Protein AF-A0A962RFM6-F1 (afdb_monomer)

Mean predicted aligned error: 11.08 Å

Secondary structure (DSSP, 8-state):
--TT-----SS-GGG-BHHHHHHTTSS----STTTTSS-TTSSS--TTHHHHHHHHHHHHHHHHS-BHHHHHH-HHHHHHHHHHHHHHHHHHHHHHHHHHT--PPP--

Solvent-accessible surface area (backbone atoms only — not comparable to full-atom values): 6573 Å² total; per-residue (Å²): 136,61,96,92,63,84,87,76,78,95,60,63,48,74,76,38,31,48,40,60,60,48,51,73,77,36,100,56,80,55,77,49,94,32,80,82,68,45,37,55,65,58,92,38,62,45,95,59,44,67,65,37,50,54,48,25,50,52,53,49,53,59,32,53,75,38,24,48,40,65,51,63,67,34,65,70,50,45,55,52,51,53,54,50,57,54,50,56,53,51,53,54,54,50,53,56,55,55,63,71,68,76,66,85,80,84,76,136

Sequence (108 aa):
RGPGGGYRLGRPAGEIAVVDVIGAVDEMVDATRCGGQQNCQGEERCLTHELWHDLSQQIHAFLAEINLEQLVERHSVREVAARQRQGDRHSARQDDRRAEVALPAITP

Nearest PDB structures (foldseek):
  6hse-assembly1_A  TM=6.804E-01  e=8.480E-02  Streptomyces venezuelae ATCC 10712
  7b0c-assembly1_B  TM=6.476E-01  e=4.299E-01  Streptomyces coelicolor A3(2)

Radius of gyration: 22.94 Å; Cα contacts (8 Å, |Δi|>4): 69; chains: 1; bounding box: 49×61×46 Å

Structure (mmCIF, N/CA/C/O backbone):
data_AF-A0A962RFM6-F1
#
_entry.id   AF-A0A962RFM6-F1
#
loop_
_atom_site.group_PDB
_atom_site.id
_atom_site.type_symbol
_atom_site.label_atom_id
_atom_site.label_alt_id
_atom_site.label_comp_id
_atom_site.label_asym_id
_atom_site.label_entity_id
_atom_site.label_seq_id
_atom_site.pdbx_PDB_ins_code
_atom_site.Cartn_x
_atom_site.Cartn_y
_atom_site.Cartn_z
_atom_site.occupancy
_atom_site.B_iso_or_equiv
_atom_site.auth_seq_id
_atom_site.auth_comp_id
_atom_site.auth_asym_id
_atom_site.auth_atom_id
_atom_site.pdbx_PDB_model_num
ATOM 1 N N . ARG A 1 1 ? -26.178 8.737 1.571 1.00 69.69 1 ARG A N 1
ATOM 2 C CA . ARG A 1 1 ? -25.378 8.576 2.812 1.00 69.69 1 ARG A CA 1
ATOM 3 C C . ARG A 1 1 ? -25.875 9.639 3.789 1.00 69.69 1 ARG A C 1
ATOM 5 O O . ARG A 1 1 ? -25.923 10.787 3.378 1.00 69.69 1 ARG A O 1
ATOM 12 N N . GLY A 1 2 ? -26.382 9.247 4.963 1.00 73.19 2 GLY A N 1
ATOM 13 C CA . GLY A 1 2 ? -27.037 10.148 5.927 1.00 73.19 2 GLY A CA 1
ATOM 14 C C . GLY A 1 2 ? -26.092 10.683 7.016 1.00 73.19 2 GLY A C 1
ATOM 15 O O . GLY A 1 2 ? -24.915 10.311 7.023 1.00 73.19 2 GLY A O 1
ATOM 16 N N . PRO A 1 3 ? -26.592 11.532 7.934 1.00 76.31 3 PRO A N 1
ATOM 17 C CA . PRO A 1 3 ? -25.813 12.063 9.055 1.00 76.31 3 PRO A CA 1
ATOM 18 C C . PRO A 1 3 ? -25.242 10.924 9.915 1.00 76.31 3 PRO A C 1
ATOM 20 O O . PRO A 1 3 ? -25.968 9.998 10.266 1.00 76.31 3 PRO A O 1
ATOM 23 N N . GLY A 1 4 ? -23.940 10.970 10.219 1.00 79.56 4 GLY A N 1
ATOM 24 C CA . GLY A 1 4 ? -23.228 9.904 10.946 1.00 79.56 4 GLY A CA 1
ATOM 25 C C . GLY A 1 4 ? -22.713 8.743 10.079 1.00 79.56 4 GLY A C 1
ATOM 26 O O . GLY A 1 4 ? -22.259 7.734 10.612 1.00 79.56 4 GLY A O 1
ATOM 27 N N . GLY A 1 5 ? -22.781 8.856 8.749 1.00 83.56 5 GLY A N 1
ATOM 28 C CA . GLY A 1 5 ? -22.227 7.855 7.835 1.00 83.56 5 GLY A CA 1
ATOM 29 C C . GLY A 1 5 ? -20.693 7.800 7.829 1.00 83.56 5 GLY A C 1
ATOM 30 O O . GLY A 1 5 ? -20.014 8.758 8.185 1.00 83.56 5 GLY A O 1
ATOM 31 N N . GLY A 1 6 ? -20.140 6.681 7.360 1.00 85.94 6 GLY A N 1
ATOM 32 C CA . GLY A 1 6 ? -18.697 6.484 7.245 1.00 85.94 6 GLY A CA 1
ATOM 33 C C . GLY A 1 6 ? -18.342 5.165 6.567 1.00 85.94 6 GLY A C 1
ATOM 34 O O . GLY A 1 6 ? -19.222 4.417 6.134 1.00 85.94 6 GLY A O 1
ATOM 35 N N . TYR A 1 7 ? -17.045 4.898 6.466 1.00 90.00 7 TYR A N 1
ATOM 36 C CA . TYR A 1 7 ? -16.518 3.613 6.020 1.00 90.00 7 TYR A CA 1
ATOM 37 C C . TYR A 1 7 ? -15.984 2.841 7.224 1.00 90.00 7 TYR A C 1
ATOM 39 O O . TYR A 1 7 ? -15.482 3.429 8.180 1.00 90.00 7 TYR A O 1
ATOM 47 N N . ARG A 1 8 ? -16.095 1.517 7.161 1.00 92.31 8 ARG A N 1
ATOM 48 C CA . ARG A 1 8 ? -15.462 0.588 8.099 1.00 92.31 8 ARG A CA 1
ATOM 49 C C . ARG A 1 8 ? -14.568 -0.357 7.314 1.00 92.31 8 ARG A C 1
ATOM 51 O O . ARG A 1 8 ? -14.815 -0.573 6.127 1.00 92.31 8 ARG A O 1
ATOM 58 N N . LEU A 1 9 ? -13.571 -0.931 7.978 1.00 94.81 9 LEU A N 1
ATOM 59 C CA . LEU A 1 9 ? -12.765 -1.981 7.367 1.00 94.81 9 LEU A CA 1
ATOM 60 C C . LEU A 1 9 ? -13.664 -3.169 6.994 1.00 94.81 9 LEU A C 1
ATOM 62 O O . LEU A 1 9 ? -14.550 -3.553 7.760 1.00 94.81 9 LEU A O 1
ATOM 66 N N . GLY A 1 10 ? -13.450 -3.721 5.799 1.00 94.56 10 GLY A N 1
ATOM 67 C CA . GLY A 1 10 ? -14.164 -4.912 5.328 1.00 94.56 10 GLY A CA 1
ATOM 68 C C . GLY A 1 10 ? -13.654 -6.217 5.951 1.00 94.56 10 GLY A C 1
ATOM 69 O O . GLY A 1 10 ? -14.343 -7.228 5.873 1.00 94.56 10 GLY A O 1
ATOM 70 N N . ARG A 1 11 ? -12.466 -6.181 6.567 1.00 96.12 11 ARG A N 1
ATOM 71 C CA . ARG A 1 11 ? -11.769 -7.289 7.239 1.00 96.12 11 ARG A CA 1
ATOM 72 C C . ARG A 1 11 ? -11.046 -6.767 8.496 1.00 96.12 11 ARG A C 1
ATOM 74 O O . ARG A 1 11 ? -10.881 -5.548 8.612 1.00 96.12 11 ARG A O 1
ATOM 81 N N . PRO A 1 12 ? -10.622 -7.635 9.432 1.00 97.31 12 PRO A N 1
ATOM 82 C CA . PRO A 1 12 ? -9.781 -7.236 10.562 1.00 97.31 12 PRO A CA 1
ATOM 83 C C . PRO A 1 12 ? -8.495 -6.525 10.118 1.00 97.31 12 PRO A C 1
ATOM 85 O O . PRO A 1 12 ? -7.917 -6.862 9.088 1.00 97.31 12 PRO A O 1
ATOM 88 N N . ALA A 1 13 ? -8.020 -5.551 10.901 1.00 96.62 13 ALA A N 1
ATOM 89 C CA . ALA A 1 13 ? -6.834 -4.760 10.549 1.00 96.62 13 ALA A CA 1
ATOM 90 C C . ALA A 1 13 ? -5.549 -5.606 10.445 1.00 96.62 13 ALA A C 1
ATOM 92 O O . ALA A 1 13 ? -4.701 -5.315 9.605 1.00 96.62 13 ALA A O 1
ATOM 93 N N . GLY A 1 14 ? -5.435 -6.672 11.244 1.00 97.06 14 GLY A N 1
ATOM 94 C CA . GLY A 1 14 ? -4.321 -7.623 11.181 1.00 97.06 14 GLY A CA 1
ATOM 95 C C . GLY A 1 14 ? -4.290 -8.484 9.909 1.00 97.06 14 GLY A C 1
ATOM 96 O O . GLY A 1 14 ? -3.258 -9.067 9.597 1.00 97.06 14 GLY A O 1
ATOM 97 N N . GLU A 1 15 ? -5.388 -8.533 9.145 1.00 97.00 15 GLU A N 1
ATOM 98 C CA . GLU A 1 15 ? -5.503 -9.295 7.888 1.00 97.00 15 GLU A CA 1
ATOM 99 C C . GLU A 1 15 ? -5.352 -8.425 6.631 1.00 97.00 15 GLU A C 1
ATOM 101 O O . GLU A 1 15 ? -5.438 -8.928 5.511 1.00 97.00 15 GLU A O 1
ATOM 106 N N . ILE A 1 16 ? -5.183 -7.111 6.794 1.00 97.19 16 ILE A N 1
ATOM 107 C CA . ILE A 1 16 ? -5.037 -6.177 5.677 1.00 97.19 16 ILE A CA 1
ATOM 108 C C . ILE A 1 16 ? -3.571 -5.774 5.603 1.00 97.19 16 ILE A C 1
ATOM 110 O O . ILE A 1 16 ? -3.100 -4.993 6.435 1.00 97.19 16 ILE A O 1
ATOM 114 N N . ALA A 1 17 ? -2.859 -6.306 4.612 1.00 96.75 17 ALA A N 1
ATOM 115 C CA . ALA A 1 17 ? -1.485 -5.911 4.346 1.00 96.75 17 ALA A CA 1
ATOM 116 C C . ALA A 1 17 ? -1.442 -4.490 3.767 1.00 96.75 17 ALA A C 1
ATOM 118 O O . ALA A 1 17 ? -2.361 -4.049 3.074 1.00 96.75 17 ALA A O 1
ATOM 119 N N . VAL A 1 18 ? -0.358 -3.758 4.019 1.00 94.56 18 VAL A N 1
ATOM 120 C CA . VAL A 1 18 ? -0.167 -2.416 3.447 1.00 94.56 18 VAL A CA 1
ATOM 121 C C . VAL A 1 18 ? -0.113 -2.486 1.919 1.00 94.56 18 VAL A C 1
ATOM 123 O O . VAL A 1 18 ? -0.644 -1.598 1.250 1.00 94.56 18 VAL A O 1
ATOM 126 N N . VAL A 1 19 ? 0.450 -3.564 1.363 1.00 94.06 19 VAL A N 1
ATOM 127 C CA . VAL A 1 19 ? 0.471 -3.797 -0.087 1.00 94.06 19 VAL A CA 1
ATOM 128 C C . VAL A 1 19 ? -0.931 -3.900 -0.700 1.00 94.06 19 VAL A C 1
ATOM 130 O O . VAL A 1 19 ? -1.133 -3.380 -1.791 1.00 94.06 19 VAL A O 1
ATOM 133 N N . ASP A 1 20 ? -1.921 -4.454 0.016 1.00 92.56 20 ASP A N 1
ATOM 134 C CA . ASP A 1 20 ? -3.315 -4.528 -0.456 1.00 92.56 20 ASP A CA 1
ATOM 135 C C . ASP A 1 20 ? -3.923 -3.127 -0.607 1.00 92.56 20 ASP A C 1
ATOM 137 O O . ASP A 1 20 ? -4.700 -2.862 -1.522 1.00 92.56 20 ASP A O 1
ATOM 141 N N . VAL A 1 21 ? -3.581 -2.217 0.312 1.00 92.00 21 VAL A N 1
ATOM 142 C CA . VAL A 1 21 ? -4.071 -0.833 0.292 1.00 92.00 21 VAL A CA 1
ATOM 143 C C . VAL A 1 21 ? -3.423 -0.053 -0.844 1.00 92.00 21 VAL A C 1
ATOM 145 O O . VAL A 1 21 ? -4.115 0.689 -1.536 1.00 92.00 21 VAL A O 1
ATOM 148 N N . ILE A 1 22 ? -2.115 -0.225 -1.044 1.00 88.38 22 ILE A N 1
ATOM 149 C CA . ILE A 1 22 ? -1.387 0.436 -2.132 1.00 88.38 22 ILE A CA 1
ATOM 150 C C . ILE A 1 22 ? -1.868 -0.099 -3.482 1.00 88.38 22 ILE A C 1
ATOM 152 O O . ILE A 1 22 ? -2.233 0.701 -4.332 1.00 88.38 22 ILE A O 1
ATOM 156 N N . GLY A 1 23 ? -1.977 -1.420 -3.648 1.00 87.25 23 GLY A N 1
ATOM 157 C CA . GLY A 1 23 ? -2.466 -2.042 -4.883 1.00 87.25 23 GLY A CA 1
ATOM 158 C C . GLY A 1 23 ? -3.928 -1.720 -5.221 1.00 87.25 23 GLY A C 1
ATOM 159 O O . GLY A 1 23 ? -4.334 -1.810 -6.372 1.00 87.25 23 GLY A O 1
ATOM 160 N N . ALA A 1 24 ? -4.742 -1.318 -4.238 1.00 87.56 24 ALA A N 1
ATOM 161 C CA . ALA A 1 24 ? -6.105 -0.849 -4.491 1.00 87.56 24 ALA A CA 1
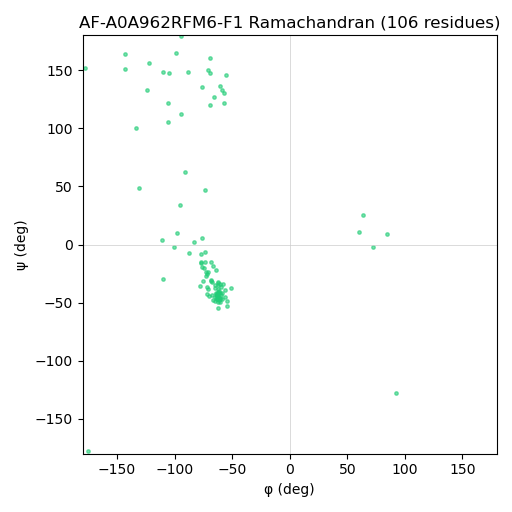ATOM 162 C C . ALA A 1 24 ? -6.165 0.580 -5.062 1.00 87.56 24 ALA A C 1
ATOM 164 O O . ALA A 1 24 ? -7.202 0.978 -5.595 1.00 87.56 24 ALA A O 1
ATOM 165 N N . VAL A 1 25 ? -5.093 1.365 -4.904 1.00 84.19 25 VAL A N 1
ATOM 166 C CA . VAL A 1 25 ? -5.007 2.768 -5.345 1.00 84.19 25 VAL A CA 1
ATOM 167 C C . VAL A 1 25 ? -4.055 2.930 -6.533 1.00 84.19 25 VAL A C 1
ATOM 169 O O . VAL A 1 25 ? -4.266 3.823 -7.350 1.00 84.19 25 VAL A O 1
ATOM 172 N N . ASP A 1 26 ? -3.039 2.076 -6.632 1.00 68.62 26 ASP A N 1
ATOM 173 C CA . ASP A 1 26 ? -1.983 2.107 -7.639 1.00 68.62 26 ASP A CA 1
ATOM 174 C C . ASP A 1 26 ? -1.933 0.762 -8.382 1.00 68.62 26 ASP A C 1
ATOM 176 O O . ASP A 1 26 ? -1.978 -0.293 -7.746 1.00 68.62 26 ASP A O 1
ATOM 180 N N . GLU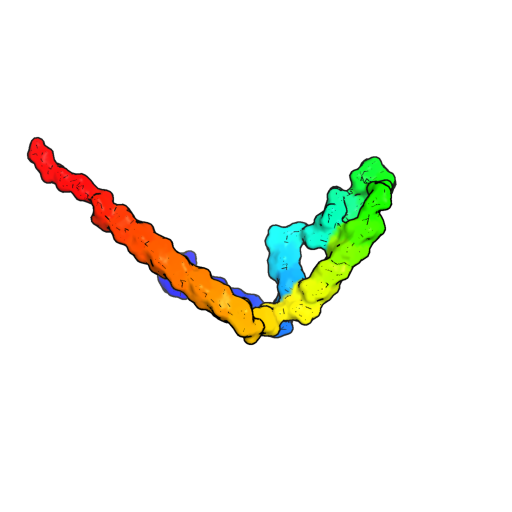 A 1 27 ? -1.862 0.775 -9.719 1.00 62.28 27 GLU A N 1
ATOM 181 C CA . GLU A 1 27 ? -1.995 -0.445 -10.540 1.00 62.28 27 GLU A CA 1
ATOM 182 C C . GLU A 1 27 ? -0.833 -1.438 -10.344 1.00 62.28 27 GLU A C 1
ATOM 184 O O . GLU A 1 27 ? -1.005 -2.623 -10.618 1.00 62.28 27 GLU A O 1
ATOM 189 N N . MET A 1 28 ? 0.316 -1.007 -9.812 1.00 61.25 28 MET A N 1
ATOM 190 C CA . MET A 1 28 ? 1.348 -1.862 -9.211 1.00 61.25 28 MET A CA 1
ATOM 191 C C . MET A 1 28 ? 2.477 -0.982 -8.663 1.00 61.25 28 MET A C 1
ATOM 193 O O . MET A 1 28 ? 2.801 0.047 -9.247 1.00 61.25 28 MET A O 1
ATOM 197 N N . VAL A 1 29 ? 3.184 -1.436 -7.621 1.00 64.00 29 VAL A N 1
ATOM 198 C CA . VAL A 1 29 ? 4.502 -0.879 -7.235 1.00 64.00 29 VAL A CA 1
ATOM 199 C C . VAL A 1 29 ? 5.575 -1.336 -8.243 1.00 64.00 29 VAL A C 1
ATOM 201 O O . VAL A 1 29 ? 6.631 -1.859 -7.887 1.00 64.00 29 VAL A O 1
ATOM 204 N N . ASP A 1 30 ? 5.274 -1.224 -9.534 1.00 65.75 30 ASP A N 1
ATOM 205 C CA . ASP A 1 30 ? 6.178 -1.565 -10.618 1.00 65.75 30 ASP A CA 1
ATOM 206 C C . ASP A 1 30 ? 6.915 -0.302 -11.061 1.00 65.75 30 ASP A C 1
ATOM 208 O O . ASP A 1 30 ? 6.336 0.642 -11.596 1.00 65.75 30 ASP A O 1
ATOM 212 N N . ALA A 1 31 ? 8.223 -0.278 -10.812 1.00 68.62 31 ALA A N 1
ATOM 213 C CA . ALA A 1 31 ? 9.094 0.808 -11.237 1.00 68.62 31 ALA A CA 1
ATOM 214 C C . ALA A 1 31 ? 9.428 0.737 -12.740 1.00 68.62 31 ALA A C 1
ATOM 216 O O . ALA A 1 31 ? 10.049 1.652 -13.290 1.00 68.62 31 ALA A O 1
ATOM 217 N N . THR A 1 32 ? 9.049 -0.348 -13.421 1.00 72.19 32 THR A N 1
ATOM 218 C CA . THR A 1 32 ? 9.245 -0.537 -14.855 1.00 72.19 32 THR A CA 1
ATOM 219 C C . THR A 1 32 ? 8.079 0.035 -15.662 1.00 72.19 32 THR A C 1
ATOM 221 O O . THR A 1 32 ? 6.922 0.006 -15.262 1.00 72.19 32 THR A O 1
ATOM 224 N N . ARG A 1 33 ? 8.370 0.519 -16.876 1.00 68.75 33 ARG A N 1
ATOM 225 C CA . ARG A 1 33 ? 7.331 0.970 -17.824 1.00 68.75 33 ARG A CA 1
ATOM 226 C C . ARG A 1 33 ? 6.537 -0.172 -18.471 1.00 68.75 33 ARG A C 1
ATOM 228 O O . ARG A 1 33 ? 5.632 0.104 -19.248 1.00 68.75 33 ARG A O 1
ATOM 235 N N .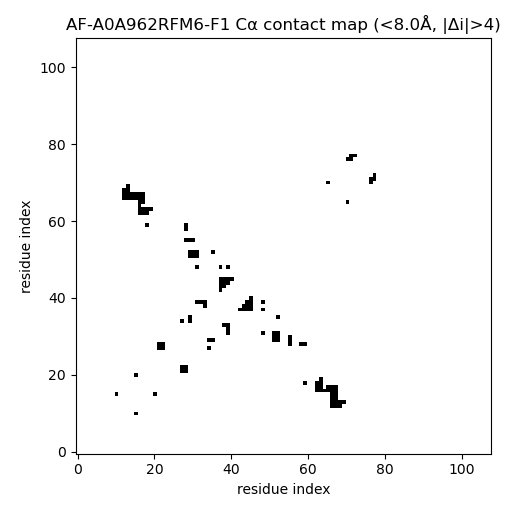 CYS A 1 34 ? 6.925 -1.421 -18.229 1.00 72.25 34 CYS A N 1
ATOM 236 C CA . CYS A 1 34 ? 6.448 -2.594 -18.960 1.00 72.25 34 CYS A CA 1
ATOM 237 C C . CYS A 1 34 ? 5.565 -3.525 -18.123 1.00 72.25 34 CYS A C 1
ATOM 239 O O . CYS A 1 34 ? 5.198 -4.588 -18.619 1.00 72.25 34 CYS A O 1
ATOM 241 N N . GLY A 1 35 ? 5.225 -3.191 -16.873 1.00 72.69 35 GLY A N 1
ATOM 242 C CA . GLY A 1 35 ? 4.379 -4.080 -16.066 1.00 72.69 35 GLY A CA 1
ATOM 243 C C . GLY A 1 35 ? 5.051 -5.433 -15.784 1.00 72.69 35 GLY A C 1
ATOM 244 O O . GLY A 1 35 ? 4.369 -6.454 -15.724 1.00 72.69 35 GLY A O 1
ATOM 245 N N . GLY A 1 36 ? 6.388 -5.494 -15.802 1.00 72.19 36 GLY A N 1
ATOM 246 C CA . GLY A 1 36 ? 7.153 -6.744 -15.763 1.00 72.19 36 GLY A CA 1
ATOM 247 C C . GLY A 1 36 ? 7.132 -7.591 -17.049 1.00 72.19 36 GLY A C 1
ATOM 248 O O . GLY A 1 36 ? 7.846 -8.586 -17.112 1.00 72.19 36 GLY A O 1
ATOM 249 N N . GLN A 1 37 ? 6.417 -7.202 -18.113 1.00 77.12 37 GLN A N 1
ATOM 250 C CA . GLN A 1 37 ? 6.271 -8.004 -19.347 1.00 77.12 37 GLN A CA 1
ATOM 251 C C . GLN A 1 37 ? 7.494 -7.998 -20.278 1.00 77.12 37 GLN A C 1
ATOM 253 O O . GLN A 1 37 ? 7.437 -8.532 -21.380 1.00 77.12 37 GLN A O 1
ATOM 258 N N . GLN A 1 38 ? 8.599 -7.377 -19.858 1.00 78.25 38 GLN A N 1
ATOM 259 C CA . GLN A 1 38 ? 9.861 -7.312 -20.609 1.00 78.25 38 GLN A CA 1
ATOM 260 C C . GLN A 1 38 ? 9.766 -6.638 -21.992 1.00 78.25 38 GLN A C 1
ATOM 262 O O . GLN A 1 38 ? 10.749 -6.614 -22.715 1.00 78.25 38 GLN A O 1
ATOM 267 N N . ASN A 1 39 ? 8.650 -5.988 -22.319 1.00 76.88 39 ASN A N 1
ATOM 268 C CA . ASN A 1 39 ? 8.393 -5.271 -23.575 1.00 76.88 39 ASN A CA 1
ATOM 269 C C . ASN A 1 39 ? 8.701 -3.759 -23.461 1.00 76.88 39 ASN A C 1
ATOM 271 O O . ASN A 1 39 ? 8.022 -2.882 -23.997 1.00 76.88 39 ASN A O 1
ATOM 275 N N . CYS A 1 40 ? 9.720 -3.427 -22.670 1.00 76.88 40 CYS A N 1
ATOM 276 C CA . CYS A 1 40 ? 9.968 -2.063 -22.206 1.00 76.88 40 CYS A CA 1
ATOM 277 C C . CYS A 1 40 ? 10.532 -1.148 -23.317 1.00 76.88 40 CYS A C 1
ATOM 279 O O . CYS A 1 40 ? 10.536 0.074 -23.154 1.00 76.88 40 CYS A O 1
ATOM 281 N N . GLN A 1 41 ? 11.017 -1.723 -24.427 1.00 77.62 41 GLN A N 1
ATOM 282 C CA . GLN A 1 41 ? 11.466 -1.036 -25.645 1.00 77.62 41 GLN A CA 1
ATOM 283 C C . GLN A 1 41 ? 10.849 -1.667 -26.912 1.00 77.62 41 GLN A C 1
ATOM 285 O O . GLN A 1 41 ? 11.552 -1.967 -27.873 1.00 77.62 41 GLN A O 1
ATOM 290 N N . GLY A 1 42 ? 9.533 -1.890 -26.928 1.00 81.94 42 GLY A N 1
ATOM 291 C CA . GLY A 1 42 ? 8.876 -2.661 -27.991 1.00 81.94 42 GLY A CA 1
ATOM 292 C C . GLY A 1 42 ? 8.799 -4.126 -27.580 1.00 81.94 42 GLY A C 1
ATOM 293 O O . GLY A 1 42 ? 8.360 -4.394 -26.477 1.00 81.94 42 GLY A O 1
ATOM 294 N N . GLU A 1 43 ? 9.247 -5.074 -28.401 1.00 77.06 43 GLU A N 1
ATOM 295 C CA . GLU A 1 43 ? 9.317 -6.497 -27.997 1.00 77.06 43 GLU A CA 1
ATOM 296 C C . GLU A 1 43 ? 10.590 -6.837 -27.198 1.00 77.06 43 GLU A C 1
ATOM 298 O O . GLU A 1 43 ? 10.799 -7.982 -26.812 1.00 77.06 43 GLU A O 1
ATOM 303 N N . GLU A 1 44 ? 11.428 -5.832 -26.929 1.00 74.38 44 GLU A N 1
ATOM 304 C CA . GLU A 1 44 ? 12.735 -5.995 -26.300 1.00 74.38 44 GLU A CA 1
ATOM 305 C C . GLU A 1 44 ? 12.781 -5.440 -24.873 1.00 74.38 44 GLU A C 1
ATOM 307 O O . GLU A 1 44 ? 12.162 -4.425 -24.513 1.00 74.38 44 GLU A O 1
ATOM 312 N N . ARG A 1 45 ? 13.604 -6.0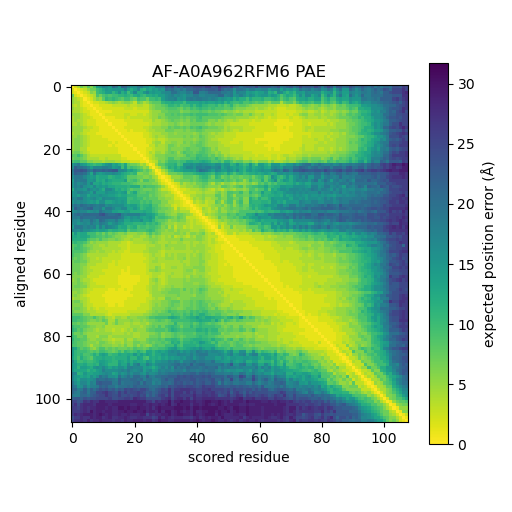98 -24.059 1.00 79.12 45 ARG A N 1
ATOM 313 C CA . ARG A 1 45 ? 13.804 -5.790 -22.646 1.00 79.12 45 ARG A CA 1
ATOM 314 C C . ARG A 1 45 ? 14.681 -4.558 -22.457 1.00 79.12 45 ARG A C 1
ATOM 316 O O . ARG A 1 45 ? 15.735 -4.436 -23.074 1.00 79.12 45 ARG A O 1
ATOM 323 N N . CYS A 1 46 ? 14.307 -3.648 -21.549 1.00 79.25 46 CYS A N 1
ATOM 324 C CA . CYS A 1 46 ? 15.189 -2.523 -21.228 1.00 79.25 46 CYS A CA 1
ATOM 325 C C . CYS A 1 46 ? 16.441 -2.987 -20.466 1.00 79.25 46 CYS A C 1
ATOM 327 O O . CYS A 1 46 ? 16.390 -3.910 -19.655 1.00 79.25 46 CYS A O 1
ATOM 329 N N . LEU A 1 47 ? 17.557 -2.287 -20.689 1.00 80.56 47 LEU A N 1
ATOM 330 C CA . LEU A 1 47 ? 18.865 -2.590 -20.091 1.00 80.56 47 LEU A CA 1
ATOM 331 C C . LEU A 1 47 ? 18.814 -2.756 -18.563 1.00 80.56 47 LEU A C 1
ATOM 333 O O . LEU A 1 47 ? 19.508 -3.592 -17.998 1.00 80.56 47 LEU A O 1
ATOM 337 N N . THR A 1 48 ? 17.996 -1.945 -17.897 1.00 82.94 48 THR A N 1
ATOM 338 C CA . THR A 1 48 ? 17.871 -1.906 -16.436 1.00 82.94 48 THR A CA 1
ATOM 339 C C . THR A 1 48 ? 16.679 -2.703 -15.909 1.00 82.94 48 THR A C 1
ATOM 341 O O . THR A 1 48 ? 16.365 -2.589 -14.728 1.00 82.94 48 THR A O 1
ATOM 344 N N . HIS A 1 49 ? 16.007 -3.500 -16.749 1.00 84.56 49 HIS A N 1
ATOM 345 C CA . HIS A 1 49 ? 14.790 -4.212 -16.363 1.00 84.56 49 HIS A CA 1
ATOM 346 C C . HIS A 1 49 ? 14.995 -5.071 -15.117 1.00 84.56 49 HIS A C 1
ATOM 348 O O . HIS A 1 49 ? 14.220 -4.928 -14.183 1.00 84.56 49 HIS A O 1
ATOM 354 N N . GLU A 1 50 ? 16.010 -5.946 -15.099 1.00 80.56 50 GLU A N 1
ATOM 355 C CA . GLU A 1 50 ? 16.236 -6.861 -13.964 1.00 80.56 50 GLU A CA 1
ATOM 356 C C . GLU A 1 50 ? 16.385 -6.090 -12.658 1.00 80.56 50 GLU A C 1
ATOM 358 O O . GLU A 1 50 ? 15.726 -6.394 -11.675 1.00 80.56 50 GLU A O 1
ATOM 363 N N . LEU A 1 51 ? 17.178 -5.016 -12.678 1.00 86.31 51 LEU A N 1
ATOM 364 C CA . LEU A 1 51 ? 17.425 -4.207 -11.492 1.00 86.31 51 LEU A CA 1
ATOM 365 C C . LEU A 1 51 ? 16.131 -3.599 -10.934 1.00 86.31 51 LEU A C 1
ATOM 367 O O . LEU A 1 51 ? 15.901 -3.622 -9.727 1.00 86.31 51 LEU A O 1
ATOM 371 N N . TRP A 1 52 ? 15.296 -3.036 -11.809 1.00 85.44 52 TRP A N 1
ATOM 372 C CA . TRP A 1 52 ? 14.031 -2.431 -11.396 1.00 85.44 52 TRP A CA 1
ATOM 373 C C . TRP A 1 52 ? 12.998 -3.476 -10.985 1.00 85.44 52 TRP A C 1
ATOM 375 O O . TRP A 1 52 ? 12.261 -3.249 -10.031 1.00 85.44 52 TRP A O 1
ATOM 385 N N . HIS A 1 53 ? 12.975 -4.620 -11.664 1.00 83.75 53 HIS A N 1
ATOM 386 C CA . HIS A 1 53 ? 12.082 -5.723 -11.345 1.00 83.75 53 HIS A CA 1
ATOM 387 C C . HIS A 1 53 ? 12.397 -6.318 -9.968 1.00 83.75 53 HIS A C 1
ATOM 389 O O . HIS A 1 53 ? 11.503 -6.423 -9.129 1.00 83.75 53 HIS A O 1
ATOM 395 N N . ASP A 1 54 ? 13.670 -6.610 -9.698 1.00 86.94 54 ASP A N 1
ATOM 396 C CA . ASP A 1 54 ? 14.128 -7.124 -8.406 1.00 86.94 54 ASP A CA 1
ATOM 397 C C . ASP A 1 54 ? 13.832 -6.136 -7.273 1.00 86.94 54 ASP A C 1
ATOM 399 O O . ASP A 1 54 ? 13.370 -6.528 -6.199 1.00 86.94 54 ASP A O 1
ATOM 403 N N . LEU A 1 55 ? 14.047 -4.837 -7.508 1.00 89.19 55 LEU A N 1
ATOM 404 C CA . LEU A 1 55 ? 13.717 -3.800 -6.534 1.00 89.19 55 LEU A CA 1
ATOM 405 C C . LEU A 1 55 ? 12.211 -3.746 -6.254 1.00 89.19 55 LEU A C 1
ATOM 407 O O . LEU A 1 55 ? 11.806 -3.713 -5.092 1.00 89.19 55 LEU A O 1
ATOM 411 N N . SER A 1 56 ? 11.380 -3.758 -7.298 1.00 86.81 56 SER A N 1
ATOM 412 C CA . SER A 1 56 ? 9.923 -3.780 -7.157 1.00 86.81 56 SER A CA 1
ATOM 413 C C . SER A 1 56 ? 9.450 -4.998 -6.368 1.00 86.81 56 SER A C 1
ATOM 415 O O . SER A 1 56 ? 8.616 -4.853 -5.474 1.00 86.81 56 SER A O 1
ATOM 417 N N . GLN A 1 57 ? 10.028 -6.178 -6.615 1.00 87.44 57 GLN A N 1
ATOM 418 C CA . GLN A 1 57 ? 9.726 -7.377 -5.831 1.00 87.44 57 GLN A CA 1
ATOM 419 C C . GLN A 1 57 ? 10.121 -7.223 -4.359 1.00 87.44 57 GLN A C 1
ATOM 421 O O . GLN A 1 57 ? 9.332 -7.572 -3.482 1.00 87.44 57 GLN A O 1
ATOM 426 N N . GLN A 1 58 ? 11.301 -6.669 -4.064 1.00 92.62 58 GLN A N 1
ATOM 427 C CA . GLN A 1 58 ? 11.738 -6.448 -2.681 1.00 92.62 58 GLN A CA 1
ATOM 428 C C . GLN A 1 58 ? 10.836 -5.455 -1.942 1.00 92.62 58 GLN A C 1
ATOM 430 O O . GLN A 1 58 ? 10.467 -5.697 -0.792 1.00 92.62 58 GLN A O 1
ATOM 435 N N . ILE A 1 59 ? 10.438 -4.363 -2.601 1.00 91.50 59 ILE A N 1
ATOM 436 C CA . ILE A 1 59 ? 9.501 -3.389 -2.029 1.00 91.50 59 ILE A CA 1
ATOM 437 C C . ILE A 1 59 ? 8.147 -4.053 -1.771 1.00 91.50 59 ILE A C 1
ATOM 439 O O . ILE A 1 59 ? 7.588 -3.907 -0.685 1.00 91.50 59 ILE A O 1
ATOM 443 N N . HIS A 1 60 ? 7.630 -4.808 -2.743 1.00 90.50 60 HIS A N 1
ATOM 444 C CA . HIS A 1 60 ? 6.360 -5.511 -2.604 1.00 90.50 60 HIS A CA 1
ATOM 445 C C . HIS A 1 60 ? 6.397 -6.520 -1.450 1.00 90.50 60 HIS A C 1
ATOM 447 O O . HIS A 1 60 ? 5.487 -6.537 -0.624 1.00 90.50 60 HIS A O 1
ATOM 453 N N . ALA A 1 61 ? 7.455 -7.332 -1.359 1.00 93.00 61 ALA A N 1
ATOM 454 C CA . ALA A 1 61 ? 7.636 -8.303 -0.284 1.00 93.00 61 ALA A CA 1
ATOM 455 C C . ALA A 1 61 ? 7.660 -7.619 1.090 1.00 93.00 61 ALA A C 1
ATOM 457 O O . ALA A 1 61 ? 6.910 -8.003 1.982 1.00 93.00 61 ALA A O 1
ATOM 458 N N . PHE A 1 62 ? 8.428 -6.536 1.229 1.00 94.62 62 PHE A N 1
ATOM 459 C CA . PHE A 1 62 ? 8.474 -5.762 2.467 1.00 94.62 62 PHE A CA 1
ATOM 460 C C . PHE A 1 62 ? 7.101 -5.194 2.866 1.00 94.62 62 PHE A C 1
ATOM 462 O O . PHE A 1 62 ? 6.709 -5.254 4.031 1.00 94.62 62 PHE A O 1
ATOM 469 N N . LEU A 1 63 ? 6.344 -4.646 1.910 1.00 93.94 63 LEU A N 1
ATOM 470 C CA . LEU A 1 63 ? 5.014 -4.085 2.174 1.00 93.94 63 LEU A CA 1
ATOM 471 C C . LEU A 1 63 ? 3.957 -5.161 2.467 1.00 93.94 63 LEU A C 1
ATOM 473 O O . LEU A 1 63 ? 2.970 -4.867 3.144 1.00 93.94 63 LEU A O 1
ATOM 477 N N . ALA A 1 64 ? 4.151 -6.386 1.976 1.00 94.31 64 ALA A N 1
ATOM 478 C CA . ALA A 1 64 ? 3.282 -7.526 2.256 1.00 94.31 64 ALA A CA 1
ATOM 479 C C . ALA A 1 64 ? 3.441 -8.053 3.694 1.00 94.31 64 ALA A C 1
ATOM 481 O O . ALA A 1 64 ? 2.491 -8.594 4.255 1.00 94.31 64 ALA A O 1
ATOM 482 N N . GLU A 1 65 ? 4.610 -7.864 4.311 1.00 96.56 65 GLU A N 1
ATOM 483 C CA . GLU A 1 65 ? 4.891 -8.301 5.687 1.00 96.56 65 GLU A CA 1
ATOM 484 C C . GLU A 1 65 ? 4.268 -7.401 6.766 1.00 96.56 65 GLU A C 1
ATOM 486 O O . GLU A 1 65 ? 4.192 -7.791 7.931 1.00 96.56 65 GLU A O 1
ATOM 491 N N . ILE A 1 66 ? 3.830 -6.191 6.402 1.00 96.19 66 ILE A N 1
ATOM 492 C CA . ILE A 1 66 ? 3.290 -5.203 7.340 1.00 96.19 66 ILE A CA 1
ATOM 493 C C . ILE A 1 66 ? 1.776 -5.128 7.173 1.00 96.19 66 ILE A C 1
ATOM 495 O O . ILE A 1 66 ? 1.285 -4.766 6.104 1.00 96.19 66 ILE A O 1
ATOM 499 N N . ASN A 1 67 ? 1.028 -5.384 8.245 1.00 97.44 67 ASN A N 1
ATOM 500 C CA . ASN A 1 67 ? -0.421 -5.184 8.270 1.00 97.44 67 ASN A CA 1
ATOM 501 C C . ASN A 1 67 ? -0.830 -3.850 8.926 1.00 97.44 67 ASN A C 1
ATOM 503 O O . ASN A 1 67 ? -0.033 -3.173 9.587 1.00 97.44 67 ASN A O 1
ATOM 507 N N . LEU A 1 68 ? -2.087 -3.443 8.721 1.00 96.00 68 LEU A N 1
ATOM 508 C CA . LEU A 1 68 ? -2.599 -2.168 9.234 1.00 96.00 68 LEU A CA 1
ATOM 509 C C . LEU A 1 68 ? -2.590 -2.087 10.765 1.00 96.00 68 LEU A C 1
ATOM 511 O O . LEU A 1 68 ? -2.373 -1.003 11.307 1.00 96.00 68 LEU A O 1
ATOM 515 N N . GLU A 1 69 ? -2.809 -3.202 11.461 1.00 96.31 69 GLU A N 1
ATOM 516 C CA . GLU A 1 69 ? -2.748 -3.254 12.926 1.00 96.31 69 GLU A CA 1
ATOM 517 C C . GLU A 1 69 ? -1.339 -2.915 13.425 1.00 96.31 69 GLU A C 1
ATOM 519 O O . GLU A 1 69 ? -1.155 -1.925 14.138 1.00 96.31 69 GLU A O 1
ATOM 524 N N . GLN A 1 70 ? -0.329 -3.637 12.936 1.00 95.88 70 GLN A N 1
ATOM 525 C CA . GLN A 1 70 ? 1.081 -3.391 13.239 1.00 95.88 70 GLN A CA 1
ATOM 526 C C . GLN A 1 70 ? 1.499 -1.961 12.896 1.00 95.88 70 GLN A C 1
ATOM 528 O O . GLN A 1 70 ? 2.281 -1.348 13.623 1.00 95.88 70 GLN A O 1
ATOM 533 N N . LEU A 1 71 ? 1.001 -1.411 11.785 1.00 94.69 71 LEU A N 1
ATOM 534 C CA . LEU A 1 71 ? 1.322 -0.047 11.378 1.00 94.69 71 LEU A CA 1
ATOM 535 C C . LEU A 1 71 ? 0.777 0.985 12.377 1.00 94.69 71 LEU A C 1
ATOM 537 O O . LEU A 1 71 ? 1.504 1.896 12.772 1.00 94.69 71 LEU A O 1
ATOM 541 N N . VAL A 1 72 ? -0.476 0.833 12.815 1.00 93.25 72 VAL A N 1
ATOM 542 C CA . VAL A 1 72 ? -1.132 1.739 13.777 1.00 93.25 72 VAL A CA 1
ATOM 543 C C . VAL A 1 72 ? -0.564 1.587 15.191 1.00 93.25 72 VAL A C 1
ATOM 545 O O . VAL A 1 72 ? -0.639 2.517 15.998 1.00 93.25 72 VAL A O 1
ATOM 548 N N . GLU A 1 73 ? 0.031 0.443 15.517 1.00 93.81 73 GLU A N 1
ATOM 549 C CA . GLU A 1 73 ? 0.678 0.218 16.809 1.00 93.81 73 GLU A CA 1
ATOM 550 C C . GLU A 1 73 ? 2.025 0.928 16.974 1.00 93.81 73 GLU A C 1
ATOM 552 O O . GLU A 1 73 ? 2.435 1.210 18.103 1.00 93.81 73 GLU A O 1
ATOM 557 N N . ARG A 1 74 ? 2.679 1.316 15.873 1.00 93.62 74 ARG A N 1
ATOM 558 C CA . ARG A 1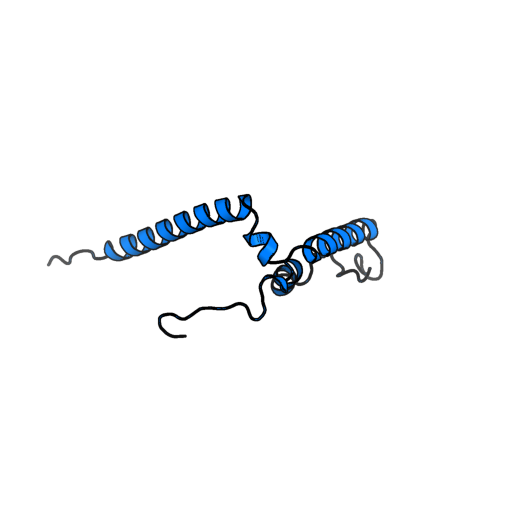 74 ? 3.965 2.025 15.912 1.00 93.62 74 ARG A CA 1
ATOM 559 C C . ARG A 1 74 ? 3.821 3.412 16.541 1.00 93.62 74 ARG A C 1
ATOM 561 O O . ARG A 1 74 ? 3.036 4.245 16.088 1.00 93.62 74 ARG A O 1
ATOM 568 N N . HIS A 1 75 ? 4.650 3.694 17.547 1.00 87.44 75 HIS A N 1
ATOM 569 C CA . HIS A 1 75 ? 4.636 4.964 18.283 1.00 87.44 75 HIS A CA 1
ATOM 570 C C . HIS A 1 75 ? 4.768 6.188 17.365 1.00 87.44 75 HIS A C 1
ATOM 572 O O . HIS A 1 75 ? 3.945 7.097 17.423 1.00 87.44 75 HIS A O 1
ATOM 578 N N . SER A 1 76 ? 5.743 6.168 16.454 1.00 90.62 76 SER A N 1
ATOM 579 C CA . SER A 1 76 ? 5.986 7.259 15.502 1.00 90.62 76 SER A CA 1
ATOM 580 C C . SER A 1 76 ? 4.787 7.532 14.589 1.00 90.62 76 SER A C 1
ATOM 582 O O . SER A 1 76 ? 4.480 8.684 14.286 1.00 90.62 76 SER A O 1
ATOM 584 N N . VAL A 1 77 ? 4.061 6.486 14.184 1.00 91.19 77 VAL A N 1
ATOM 585 C CA . VAL A 1 77 ? 2.845 6.616 13.369 1.00 91.19 77 VAL A CA 1
ATOM 586 C C . VAL A 1 77 ? 1.736 7.284 14.178 1.00 91.19 77 VAL A C 1
ATOM 588 O O . VAL A 1 77 ? 1.076 8.198 13.682 1.00 91.19 77 VAL A O 1
ATOM 591 N N . ARG A 1 78 ? 1.562 6.894 15.446 1.00 90.00 78 ARG A N 1
ATOM 592 C CA . ARG A 1 78 ? 0.574 7.506 16.350 1.00 90.00 78 ARG A CA 1
ATOM 593 C C . ARG A 1 78 ? 0.856 8.988 16.596 1.00 90.00 78 ARG A C 1
ATOM 595 O O . ARG A 1 78 ? -0.079 9.786 16.565 1.00 90.00 78 ARG A O 1
ATOM 602 N N . GLU A 1 79 ? 2.117 9.368 16.791 1.00 92.31 79 GLU A N 1
ATOM 603 C CA . GLU A 1 79 ? 2.524 10.770 16.964 1.00 92.31 79 GLU A CA 1
ATOM 604 C C . GLU A 1 79 ? 2.192 11.618 15.730 1.00 92.31 79 GLU A C 1
ATOM 606 O O . GLU A 1 79 ? 1.584 12.688 15.837 1.00 92.31 79 GLU A O 1
ATOM 611 N N . VAL A 1 80 ? 2.539 11.120 14.540 1.00 91.19 80 VAL A N 1
ATOM 612 C CA . VAL A 1 80 ? 2.245 11.796 13.270 1.00 91.19 80 VAL A CA 1
ATOM 613 C C . VAL A 1 80 ? 0.735 11.921 13.058 1.00 91.19 80 VAL A C 1
ATOM 615 O O . VAL A 1 80 ? 0.253 13.010 12.737 1.00 91.19 80 VAL A O 1
ATOM 618 N N . ALA A 1 81 ? -0.024 10.849 13.299 1.00 90.06 81 ALA A N 1
ATOM 619 C CA . ALA A 1 81 ? -1.479 10.844 13.166 1.00 90.06 81 ALA A CA 1
ATOM 620 C C . ALA A 1 81 ? -2.156 11.825 14.141 1.00 90.06 81 ALA A C 1
ATOM 622 O O . ALA A 1 81 ? -3.118 12.505 13.777 1.00 90.06 81 ALA A O 1
ATOM 623 N N . ALA A 1 82 ? -1.649 11.945 15.373 1.00 90.06 82 ALA A N 1
ATOM 624 C CA . ALA A 1 82 ? -2.149 12.912 16.346 1.00 90.06 82 ALA A CA 1
ATOM 625 C C . ALA A 1 82 ? -1.945 14.357 15.865 1.00 90.06 82 ALA A C 1
ATOM 627 O O . ALA A 1 82 ? -2.877 15.162 15.931 1.00 90.06 82 ALA A O 1
ATOM 628 N N . ARG A 1 83 ? -0.762 14.670 15.319 1.00 92.00 83 ARG A N 1
ATOM 629 C CA . ARG A 1 83 ? -0.459 15.987 14.739 1.00 92.00 83 ARG A CA 1
ATOM 630 C C . ARG A 1 83 ? -1.360 16.312 13.544 1.00 92.00 83 ARG A C 1
ATOM 632 O O . ARG A 1 83 ? -1.883 17.419 13.464 1.00 92.00 83 ARG A O 1
ATOM 639 N N . GLN A 1 84 ? -1.577 15.356 12.640 1.00 89.44 84 GLN A N 1
ATOM 640 C CA . GLN A 1 84 ? -2.442 15.542 11.465 1.00 89.44 84 GLN A CA 1
ATOM 641 C C . GLN A 1 84 ? -3.897 15.822 11.862 1.00 89.44 84 GLN A C 1
ATOM 643 O O . 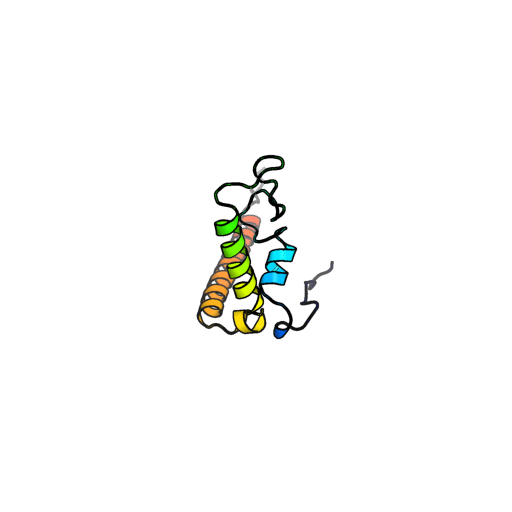GLN A 1 84 ? -4.476 16.805 11.407 1.00 89.44 84 GLN A O 1
ATOM 648 N N . ARG A 1 85 ? -4.453 15.059 12.817 1.00 86.81 85 ARG A N 1
ATOM 649 C CA . ARG A 1 85 ? -5.813 15.302 13.339 1.00 86.81 85 ARG A CA 1
ATOM 650 C C . ARG A 1 85 ? -5.988 16.702 13.929 1.00 86.81 85 ARG A C 1
ATOM 652 O O . ARG A 1 85 ? -7.083 17.259 13.874 1.00 86.81 85 ARG A O 1
ATOM 659 N N . GLN A 1 86 ? -4.945 17.259 14.546 1.00 81.44 86 GLN A N 1
ATOM 660 C CA . GLN A 1 86 ? -4.978 18.628 15.067 1.00 81.44 86 GLN A CA 1
ATOM 661 C C . GLN A 1 86 ? -4.983 19.667 13.936 1.00 81.44 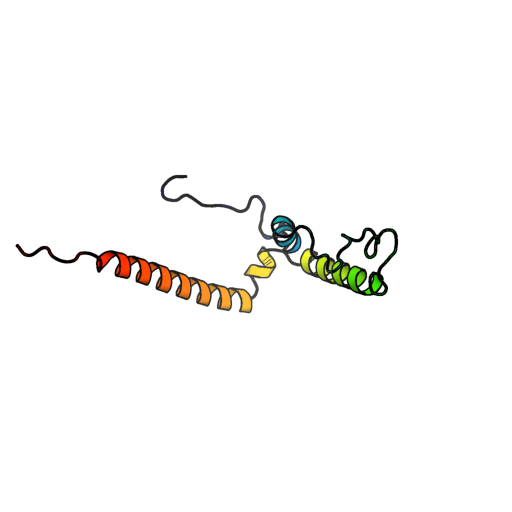86 GLN A C 1
ATOM 663 O O . GLN A 1 86 ? -5.704 20.659 14.044 1.00 81.44 86 GLN A O 1
ATOM 668 N N . GLY A 1 87 ? -4.239 19.418 12.854 1.00 81.88 87 GLY A N 1
ATOM 669 C CA . GLY A 1 87 ? -4.245 20.242 11.643 1.00 81.88 87 GLY A CA 1
ATOM 670 C C . GLY A 1 87 ? -5.611 20.270 10.955 1.00 81.88 87 GLY A C 1
ATOM 671 O O . GLY A 1 87 ? -6.152 21.351 10.728 1.00 81.88 87 GLY A O 1
ATOM 672 N N . ASP A 1 88 ? -6.224 19.105 10.733 1.00 78.19 88 ASP A N 1
ATOM 673 C CA . ASP A 1 88 ? -7.539 18.998 10.080 1.00 78.19 88 ASP A CA 1
ATOM 674 C C . ASP A 1 88 ? -8.635 19.717 10.876 1.00 78.19 88 ASP A C 1
ATOM 676 O O . ASP A 1 88 ? -9.482 20.414 10.317 1.00 78.19 88 ASP A O 1
ATOM 680 N N . ARG A 1 89 ? -8.593 19.611 12.212 1.00 73.38 89 ARG A N 1
ATOM 681 C CA . ARG A 1 89 ? -9.510 20.338 13.104 1.00 73.38 89 ARG A CA 1
ATOM 682 C C . ARG A 1 89 ? -9.318 21.851 13.036 1.00 73.38 89 ARG A C 1
ATOM 684 O O . ARG A 1 89 ? -10.299 22.577 13.185 1.00 73.38 89 ARG A O 1
ATOM 691 N N . HIS A 1 90 ? -8.088 22.330 12.848 1.00 71.62 90 HIS A N 1
ATOM 692 C CA . HIS A 1 90 ? -7.823 23.755 12.657 1.00 71.62 90 HIS A CA 1
ATOM 693 C C . HIS A 1 90 ? -8.330 24.238 11.296 1.00 71.62 90 HIS A C 1
ATOM 695 O O . HIS A 1 90 ? -9.008 25.261 11.249 1.00 71.62 90 HIS A O 1
ATOM 701 N N . SER A 1 91 ? -8.087 23.471 10.228 1.00 71.12 91 SER A N 1
ATOM 702 C CA . SER A 1 91 ? -8.577 23.777 8.880 1.00 71.12 91 SER A CA 1
ATOM 703 C C . SER A 1 91 ? -10.105 23.835 8.839 1.00 71.12 91 SER A C 1
ATOM 705 O O . SER A 1 91 ? -10.669 24.828 8.391 1.00 71.12 91 SER A O 1
ATOM 707 N N . ALA A 1 92 ? -10.783 22.822 9.389 1.00 70.81 92 ALA A N 1
ATOM 708 C CA . ALA A 1 92 ? -12.243 22.763 9.410 1.00 70.81 92 ALA A CA 1
ATOM 709 C C . ALA A 1 92 ? -12.866 23.925 10.204 1.00 70.81 92 ALA A C 1
ATOM 711 O O . ALA A 1 92 ? -13.845 24.515 9.764 1.00 70.81 92 ALA A O 1
ATOM 712 N N . ARG A 1 93 ? -12.278 24.304 11.350 1.00 64.12 93 ARG A N 1
ATOM 713 C CA . ARG A 1 93 ? -12.739 25.463 12.140 1.00 64.12 93 ARG A CA 1
ATOM 714 C C . ARG A 1 93 ? -12.509 26.797 11.434 1.00 64.12 93 ARG A C 1
ATOM 716 O O . ARG A 1 93 ? -13.250 27.745 11.676 1.00 64.12 93 ARG A O 1
ATOM 723 N N . GLN A 1 94 ? -11.453 26.903 10.633 1.00 66.12 94 GLN A N 1
ATOM 724 C CA . GLN A 1 94 ? -11.121 28.130 9.920 1.00 66.12 94 GLN A CA 1
ATOM 725 C C . GLN A 1 94 ? -12.002 28.318 8.680 1.00 66.12 94 GLN A C 1
ATOM 727 O O . GLN A 1 94 ? -12.415 29.447 8.425 1.00 66.12 94 GLN A O 1
ATOM 732 N N . ASP A 1 95 ? -12.357 27.237 7.980 1.00 62.31 95 ASP A N 1
ATOM 733 C CA . ASP A 1 95 ? -13.364 27.266 6.910 1.00 62.31 95 ASP A CA 1
ATOM 734 C C . ASP A 1 95 ? -14.757 27.633 7.442 1.00 62.31 95 ASP A C 1
ATOM 736 O O . ASP A 1 95 ? -15.423 28.486 6.857 1.00 62.31 95 ASP A O 1
ATOM 740 N N . ASP A 1 96 ? -15.158 27.087 8.595 1.00 62.59 96 ASP A N 1
ATOM 741 C CA . ASP A 1 96 ? -16.450 27.392 9.232 1.00 62.59 96 ASP A CA 1
ATOM 742 C C . ASP A 1 96 ? -16.545 28.879 9.643 1.00 62.59 96 ASP A C 1
ATOM 744 O O . ASP A 1 96 ? -17.508 29.576 9.330 1.00 62.59 96 ASP A O 1
ATOM 748 N N . ARG A 1 97 ? -15.468 29.432 10.225 1.00 59.38 97 ARG A N 1
ATOM 749 C CA . ARG A 1 97 ? -15.373 30.870 10.555 1.00 59.38 97 ARG A CA 1
ATOM 750 C C . ARG A 1 97 ? -15.302 31.779 9.329 1.00 59.38 97 ARG A C 1
ATOM 752 O O . ARG A 1 97 ? -15.723 32.929 9.399 1.00 59.38 97 ARG A O 1
ATOM 759 N N . ARG A 1 98 ? -14.729 31.314 8.215 1.00 56.88 98 ARG A N 1
ATOM 760 C CA . ARG A 1 98 ? -14.649 32.088 6.965 1.00 56.88 98 ARG A CA 1
ATOM 761 C C . ARG A 1 98 ? -16.002 32.137 6.253 1.00 56.88 98 ARG A C 1
ATOM 763 O O . ARG A 1 98 ? -16.302 33.152 5.629 1.00 56.88 98 ARG A O 1
ATOM 770 N N . ALA A 1 99 ? -16.817 31.090 6.390 1.00 55.81 99 ALA A N 1
ATOM 771 C CA . ALA A 1 99 ? -18.199 31.068 5.919 1.00 55.81 99 ALA A CA 1
ATOM 772 C C . ALA A 1 99 ? -19.115 32.025 6.714 1.00 55.81 99 ALA A C 1
ATOM 774 O O . ALA A 1 99 ? -20.016 32.616 6.125 1.00 55.81 99 ALA A O 1
ATOM 775 N N . GLU A 1 100 ? -18.852 32.258 8.008 1.00 53.69 100 GLU A N 1
ATOM 776 C CA . GLU A 1 100 ? -19.623 33.207 8.839 1.00 53.69 100 GLU A CA 1
ATOM 777 C C . GLU A 1 100 ? -19.368 34.700 8.533 1.00 53.69 100 GLU A C 1
ATOM 779 O O . GLU A 1 100 ? -20.230 35.531 8.809 1.00 53.69 100 GLU A O 1
ATOM 784 N N . VAL A 1 101 ? -18.219 35.083 7.956 1.00 58.72 101 VAL A N 1
ATOM 785 C CA . VAL A 1 101 ? -17.855 36.509 7.744 1.00 58.72 101 VAL A CA 1
ATOM 786 C C . VAL A 1 101 ? -18.381 37.077 6.408 1.00 58.72 101 VAL A C 1
ATOM 788 O O . VAL A 1 101 ? -18.316 38.282 6.164 1.00 58.72 101 VAL A O 1
ATOM 791 N N . ALA A 1 102 ? -18.959 36.247 5.535 1.00 58.81 102 ALA A N 1
ATOM 792 C CA . ALA A 1 102 ? -19.447 36.653 4.215 1.00 58.81 102 ALA A CA 1
ATOM 793 C C . ALA A 1 102 ? -20.930 37.085 4.214 1.00 58.81 102 ALA A C 1
ATOM 795 O O . ALA A 1 102 ? -21.756 36.503 3.517 1.00 58.81 102 ALA A O 1
ATOM 796 N N . LEU A 1 103 ? -21.270 38.141 4.954 1.00 55.06 103 LEU A N 1
ATOM 797 C CA . LEU A 1 103 ? -22.509 38.904 4.751 1.00 55.06 103 LEU A CA 1
ATOM 798 C C . LEU A 1 103 ? -22.173 40.404 4.770 1.00 55.06 103 LEU A C 1
ATOM 800 O O . LEU A 1 103 ? -22.016 40.971 5.852 1.00 55.06 103 LEU A O 1
ATOM 804 N N . PRO A 1 104 ? -22.050 41.086 3.613 1.00 48.69 104 PRO A N 1
ATOM 805 C CA . PRO A 1 104 ? -22.042 42.538 3.619 1.00 48.69 104 PRO A CA 1
ATOM 806 C C . PRO A 1 104 ? -23.445 43.025 3.997 1.00 48.69 104 PRO A C 1
ATOM 808 O O . PRO A 1 104 ? -24.436 42.710 3.338 1.00 48.69 104 PRO A O 1
ATOM 811 N N . ALA A 1 105 ? -23.514 43.775 5.095 1.00 52.38 105 ALA A N 1
ATOM 812 C CA . ALA A 1 105 ? -24.711 44.476 5.520 1.00 52.38 105 ALA A CA 1
ATOM 813 C C . ALA A 1 105 ? -25.183 45.424 4.406 1.00 52.38 105 ALA A C 1
ATOM 815 O O . ALA A 1 105 ? -24.455 46.316 3.968 1.00 52.38 105 ALA A O 1
ATOM 816 N N . ILE A 1 106 ? -26.418 45.207 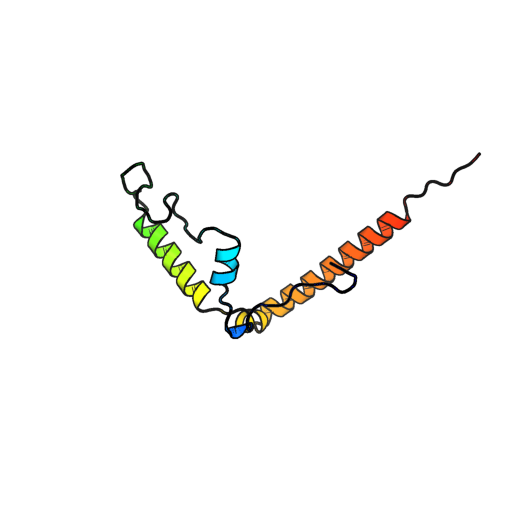3.965 1.00 60.00 106 ILE A N 1
ATOM 817 C CA . ILE A 1 106 ? -27.196 46.134 3.146 1.00 60.00 106 ILE A CA 1
ATOM 818 C C . ILE A 1 106 ? -27.329 47.455 3.914 1.00 60.00 106 ILE A C 1
ATOM 820 O O . ILE A 1 106 ? -27.689 47.449 5.089 1.00 60.00 106 ILE A O 1
ATOM 824 N N . THR A 1 107 ? -27.084 48.581 3.247 1.00 41.41 107 THR A N 1
ATOM 825 C CA . THR A 1 107 ? -27.525 49.921 3.677 1.00 41.41 107 THR A CA 1
ATOM 826 C C . THR A 1 107 ? -27.911 50.730 2.429 1.00 41.41 107 THR A C 1
ATOM 828 O O . THR A 1 107 ? -27.401 50.422 1.353 1.00 41.41 107 THR A O 1
ATOM 831 N N . PRO A 1 108 ? -28.849 51.684 2.565 1.00 54.78 108 PRO A N 1
ATOM 832 C CA . PRO A 1 108 ? -30.221 51.599 2.043 1.00 54.78 108 PRO A CA 1
ATOM 833 C C . PRO A 1 108 ? -30.397 51.882 0.548 1.00 54.78 108 PRO A C 1
ATOM 835 O O . PRO A 1 108 ? -29.576 52.626 -0.031 1.00 54.78 108 PRO A O 1
#

pLDDT: mean 80.88, std 13.6, range [41.41, 97.44]

Foldseek 3Di:
DDPPDDDDDPDDQQPAFQLNVCVVVDVALQPAPCSLCLCRPHVHHDPCSVVRVV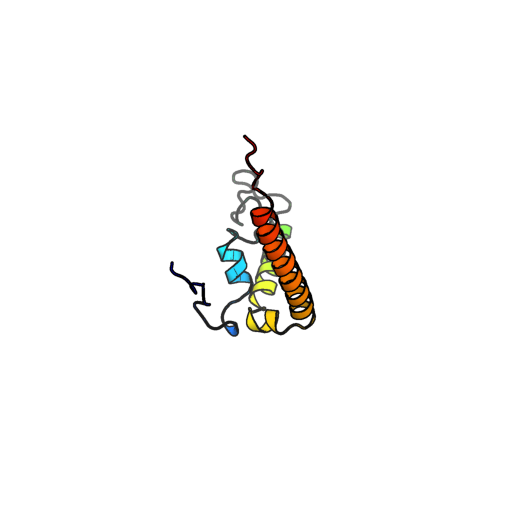VSVVVSVVRRVDTRVNQCPDPVSVVVVVVVVVVVVVVVVVVVVVVVVPDDDDDD